Protein AF-A0A838QU74-F1 (afdb_monomer_lite)

Structure (mmCIF, N/CA/C/O backbone):
data_AF-A0A838QU74-F1
#
_entry.id   AF-A0A838QU74-F1
#
loop_
_atom_site.group_PDB
_atom_site.id
_atom_site.type_symbol
_atom_site.label_atom_id
_atom_site.label_alt_id
_atom_site.label_comp_id
_atom_site.label_asym_id
_atom_site.label_entity_id
_atom_site.label_seq_id
_atom_site.pdbx_PDB_ins_code
_atom_site.Cartn_x
_atom_site.Cartn_y
_atom_site.Cartn_z
_atom_site.occupancy
_atom_site.B_iso_or_equiv
_atom_site.auth_seq_id
_atom_site.auth_comp_id
_atom_site.auth_asym_id
_atom_site.auth_atom_id
_atom_site.pdbx_PDB_model_num
ATOM 1 N N . MET A 1 1 ? -61.153 39.093 1.256 1.00 32.66 1 MET A N 1
ATOM 2 C CA . MET A 1 1 ? -61.182 38.833 2.717 1.00 32.66 1 MET A CA 1
ATOM 3 C C . MET A 1 1 ? -60.945 37.332 2.944 1.00 32.66 1 MET A C 1
ATOM 5 O O . MET A 1 1 ? -61.089 36.604 1.968 1.00 32.66 1 MET A O 1
ATOM 9 N N . PRO A 1 2 ? -60.448 36.896 4.119 1.00 50.62 2 PRO A N 1
ATOM 10 C CA . PRO A 1 2 ? -59.836 35.563 4.330 1.00 50.62 2 PRO A CA 1
ATOM 11 C C . PRO A 1 2 ? -60.900 34.460 4.573 1.00 50.62 2 PRO A C 1
ATOM 13 O O . PRO A 1 2 ? -62.079 34.797 4.615 1.00 50.62 2 PRO A O 1
ATOM 16 N N . SER A 1 3 ? -60.622 33.155 4.740 1.00 44.94 3 SER A N 1
ATOM 17 C CA . SER A 1 3 ? -59.396 32.338 4.980 1.00 44.94 3 SER A CA 1
ATOM 18 C C . SER A 1 3 ? -59.525 30.958 4.245 1.00 44.94 3 SER A C 1
ATOM 20 O O . SER A 1 3 ? -60.373 30.872 3.365 1.00 44.94 3 SER A O 1
ATOM 22 N N . LEU A 1 4 ? -58.782 29.841 4.434 1.00 42.84 4 LEU A N 1
ATOM 23 C CA . LEU A 1 4 ? -57.687 29.381 5.327 1.00 42.84 4 LEU A CA 1
ATOM 24 C C . LEU A 1 4 ? -56.946 28.160 4.681 1.00 42.84 4 LEU A C 1
ATOM 26 O O . LEU A 1 4 ? -57.373 27.650 3.654 1.00 42.84 4 LEU A O 1
ATOM 30 N N . SER A 1 5 ? -55.931 27.613 5.369 1.00 47.16 5 SER A N 1
ATOM 31 C CA . SER A 1 5 ? -55.598 26.166 5.439 1.00 47.16 5 SER A CA 1
ATOM 32 C C . SER A 1 5 ? -54.894 25.442 4.267 1.00 47.16 5 SER A C 1
ATOM 34 O O . SER A 1 5 ? -55.454 24.562 3.622 1.00 47.16 5 SER A O 1
ATOM 36 N N . GLN A 1 6 ? -53.583 25.680 4.150 1.00 49.38 6 GLN A N 1
ATOM 37 C CA . GLN A 1 6 ? -52.556 24.664 4.476 1.00 49.38 6 GLN A CA 1
ATOM 38 C C . GLN A 1 6 ? -52.736 23.215 3.955 1.00 49.38 6 GLN A C 1
ATOM 40 O O . GLN A 1 6 ? -53.422 22.408 4.576 1.00 49.38 6 GLN A O 1
ATOM 45 N N . PHE A 1 7 ? -51.944 22.838 2.942 1.00 44.03 7 PHE A N 1
ATOM 46 C CA . PHE A 1 7 ? -51.502 21.458 2.673 1.00 44.03 7 PHE A CA 1
ATOM 47 C C . PHE A 1 7 ? -50.094 21.462 2.041 1.00 44.03 7 PHE A C 1
ATOM 49 O O . PHE A 1 7 ? -49.800 22.372 1.279 1.00 44.03 7 PHE A O 1
ATOM 56 N N . ALA A 1 8 ? -49.276 20.452 2.391 1.00 43.28 8 ALA A N 1
ATOM 57 C CA . ALA A 1 8 ? -48.160 19.810 1.653 1.00 43.28 8 ALA A CA 1
ATOM 58 C C . ALA A 1 8 ? -47.257 20.647 0.688 1.00 43.28 8 ALA A C 1
ATOM 60 O O . ALA A 1 8 ? -47.735 21.375 -0.167 1.00 43.28 8 ALA A O 1
ATOM 61 N N . LEU A 1 9 ? -45.923 20.504 0.649 1.00 41.78 9 LEU A N 1
ATOM 62 C CA . LEU A 1 9 ? -45.008 19.542 1.285 1.00 41.78 9 LEU A CA 1
ATOM 63 C C . LEU A 1 9 ? -43.582 20.140 1.323 1.00 41.78 9 LEU A C 1
ATOM 65 O O . LEU A 1 9 ? -43.215 20.891 0.423 1.00 41.78 9 LEU A O 1
ATOM 69 N N . HIS A 1 10 ? -42.753 19.803 2.316 1.00 44.53 10 HIS A N 1
ATOM 70 C CA . HIS A 1 10 ? -41.325 20.159 2.292 1.00 44.53 10 HIS A CA 1
ATOM 71 C C . HIS A 1 10 ? -40.519 19.123 1.489 1.00 44.53 10 HIS A C 1
ATOM 73 O O . HIS A 1 10 ? -40.225 18.045 1.999 1.00 44.53 10 HIS A O 1
ATOM 79 N N . LEU A 1 11 ? -40.122 19.473 0.263 1.00 50.81 11 LEU A N 1
ATOM 80 C CA . LEU A 1 11 ? -39.050 18.814 -0.495 1.00 50.81 11 LEU A CA 1
ATOM 81 C C . LEU A 1 11 ? -38.016 19.872 -0.923 1.00 50.81 11 LEU A C 1
ATOM 83 O O . LEU A 1 11 ? -38.404 20.970 -1.307 1.00 50.81 11 LEU A O 1
ATOM 87 N N . ALA A 1 12 ? -36.713 19.598 -0.951 1.00 46.22 12 ALA A N 1
ATOM 88 C CA . ALA A 1 12 ? -35.947 18.569 -0.241 1.00 46.22 12 ALA A CA 1
ATOM 89 C C . ALA A 1 12 ? -34.461 18.981 -0.234 1.00 46.22 12 ALA A C 1
ATOM 91 O O . ALA A 1 12 ? -34.024 19.709 -1.118 1.00 46.22 12 ALA A O 1
ATOM 92 N N . CYS A 1 13 ? -33.699 18.472 0.737 1.00 39.22 13 CYS A N 1
ATOM 93 C CA . CYS A 1 13 ? -32.247 18.255 0.667 1.00 39.22 13 CYS A CA 1
ATOM 94 C C . CYS A 1 13 ? -31.390 19.318 -0.055 1.00 39.22 13 CYS A C 1
ATOM 96 O O . CYS A 1 13 ? -30.971 19.142 -1.195 1.00 39.22 13 CYS A O 1
ATOM 98 N N . ILE A 1 14 ? -31.048 20.367 0.698 1.00 53.97 14 ILE A N 1
ATOM 99 C CA . ILE A 1 14 ? -29.664 20.835 0.918 1.00 53.97 14 ILE A CA 1
ATOM 100 C C . ILE A 1 14 ? -28.643 20.269 -0.092 1.00 53.97 14 ILE A C 1
ATOM 102 O O . ILE A 1 14 ? -28.204 19.125 0.038 1.00 53.97 14 ILE A O 1
ATOM 106 N N . PHE A 1 15 ? -28.183 21.105 -1.027 1.00 50.06 15 PHE A N 1
ATOM 107 C CA . PHE A 1 15 ? -26.953 20.841 -1.777 1.00 50.06 15 PHE A CA 1
ATOM 108 C C . PHE A 1 15 ? -25.763 20.972 -0.813 1.00 50.06 15 PHE A C 1
ATOM 110 O O . PHE A 1 15 ? -25.237 22.063 -0.588 1.00 50.06 15 PHE A O 1
ATOM 117 N N . ALA A 1 16 ? -25.384 19.865 -0.173 1.00 53.69 16 ALA A N 1
ATOM 118 C CA . ALA A 1 16 ? -24.253 19.828 0.743 1.00 53.69 16 ALA A CA 1
ATOM 119 C C . ALA A 1 16 ? -22.959 20.065 -0.050 1.00 53.69 16 ALA A C 1
ATOM 121 O O . ALA A 1 16 ? -22.542 19.224 -0.847 1.00 53.69 16 ALA A O 1
ATOM 122 N N . LEU A 1 17 ? -22.347 21.236 0.143 1.00 52.25 17 LEU A N 1
ATOM 123 C CA . LEU A 1 17 ? -21.149 21.656 -0.577 1.00 52.25 17 LEU A CA 1
ATOM 124 C C . LEU A 1 17 ? -19.941 20.827 -0.118 1.00 52.25 17 LEU A C 1
ATOM 126 O O . LEU A 1 17 ? -19.208 21.226 0.786 1.00 52.25 17 LEU A O 1
ATOM 130 N N . ALA A 1 18 ? -19.739 19.671 -0.748 1.00 54.06 18 ALA A N 1
ATOM 131 C CA . ALA A 1 18 ? -18.661 18.730 -0.460 1.00 54.06 18 ALA A CA 1
ATOM 132 C C . ALA A 1 18 ? -17.289 19.221 -0.969 1.00 54.06 18 ALA A C 1
ATOM 134 O O . ALA A 1 18 ? -16.567 18.502 -1.658 1.00 54.06 18 ALA A O 1
ATOM 135 N N . LEU A 1 19 ? -16.894 20.437 -0.578 1.00 54.97 19 LEU A N 1
ATOM 136 C CA . LEU A 1 19 ? -15.490 20.840 -0.534 1.00 54.97 19 LEU A CA 1
ATOM 137 C C . LEU A 1 19 ? -14.816 20.110 0.633 1.00 54.97 19 LEU A C 1
ATOM 139 O O . LEU A 1 19 ? -14.479 20.699 1.661 1.00 54.97 19 LEU A O 1
ATOM 143 N N . ALA A 1 20 ? -14.632 18.800 0.461 1.00 55.38 20 ALA A N 1
ATOM 144 C CA . ALA A 1 20 ? -13.725 18.004 1.268 1.00 55.38 20 ALA A CA 1
ATOM 145 C C . ALA A 1 20 ? -12.306 18.521 1.001 1.00 55.38 20 ALA A C 1
ATOM 147 O O . ALA A 1 20 ? -11.633 18.091 0.067 1.00 55.38 20 ALA A O 1
ATOM 148 N N . GLY A 1 21 ? -11.894 19.527 1.776 1.00 47.66 21 GLY A N 1
ATOM 149 C CA . GLY A 1 21 ? -10.588 20.152 1.640 1.00 47.66 21 GLY A CA 1
ATOM 150 C C . GLY A 1 21 ? -9.502 19.108 1.847 1.00 47.66 21 GLY A C 1
ATOM 151 O O . GLY A 1 21 ? -9.302 18.651 2.973 1.00 47.66 21 GLY A O 1
ATOM 152 N N . ALA A 1 22 ? -8.817 18.738 0.763 1.00 58.25 22 ALA A N 1
ATOM 153 C CA . ALA A 1 22 ? -7.659 17.863 0.812 1.00 58.25 22 ALA A CA 1
ATOM 154 C C . ALA A 1 22 ? -6.631 18.491 1.759 1.00 58.25 22 ALA A C 1
ATOM 156 O O . ALA A 1 22 ? -6.029 19.521 1.446 1.00 58.25 22 ALA A O 1
ATOM 157 N N . ARG A 1 23 ? -6.487 17.910 2.955 1.00 52.38 23 ARG A N 1
ATOM 158 C CA . ARG A 1 23 ? -5.507 18.376 3.935 1.00 52.38 23 ARG A CA 1
ATOM 159 C C . ARG A 1 23 ? -4.120 18.206 3.309 1.00 52.38 23 ARG A C 1
ATOM 161 O O . ARG A 1 23 ? -3.824 17.097 2.863 1.00 52.38 23 ARG A O 1
ATOM 168 N N . PRO A 1 24 ? -3.276 19.252 3.260 1.00 49.53 24 PRO A N 1
ATOM 169 C CA . PRO A 1 24 ? -1.904 19.075 2.816 1.00 49.53 24 PRO A CA 1
ATOM 170 C C . PRO A 1 24 ? -1.225 18.079 3.759 1.00 49.53 24 PRO A C 1
ATOM 172 O O . PRO A 1 24 ? -1.281 18.234 4.980 1.00 49.53 24 PRO A O 1
ATOM 175 N N . ALA A 1 25 ? -0.615 17.036 3.197 1.00 57.72 25 ALA A N 1
ATOM 176 C CA . ALA A 1 25 ? 0.177 16.104 3.982 1.00 57.72 25 ALA A CA 1
ATOM 177 C C . ALA A 1 25 ? 1.384 16.864 4.552 1.00 57.72 25 ALA A C 1
ATOM 179 O O . ALA A 1 25 ? 2.202 17.395 3.802 1.00 57.72 25 ALA A O 1
ATOM 180 N N . HIS A 1 26 ? 1.470 16.953 5.879 1.00 51.41 26 HIS A N 1
ATOM 181 C CA . HIS A 1 26 ? 2.580 17.612 6.559 1.00 51.41 26 HIS A CA 1
ATOM 182 C C . HIS A 1 26 ? 3.815 16.703 6.530 1.00 51.41 26 HIS A C 1
ATOM 184 O O . HIS A 1 26 ? 4.056 15.935 7.460 1.00 51.41 26 HIS A O 1
ATOM 190 N N . ALA A 1 27 ? 4.591 16.784 5.451 1.00 57.72 27 ALA A N 1
ATOM 191 C CA . ALA A 1 27 ? 5.917 16.188 5.391 1.00 57.72 27 ALA A CA 1
ATOM 192 C C . ALA A 1 27 ? 6.900 16.984 6.263 1.00 57.72 27 ALA A C 1
ATOM 194 O O . ALA A 1 27 ? 6.949 18.210 6.159 1.00 57.72 27 ALA A O 1
ATOM 195 N N . ASN A 1 28 ? 7.678 16.275 7.091 1.00 59.03 28 ASN A N 1
ATOM 196 C CA . ASN A 1 28 ? 9.061 16.652 7.414 1.00 59.03 28 ASN A CA 1
ATOM 197 C C . ASN A 1 28 ? 9.851 15.494 8.065 1.00 59.03 28 ASN A C 1
ATOM 199 O O . ASN A 1 28 ? 11.012 15.287 7.733 1.00 59.03 28 ASN A O 1
ATOM 203 N N . ASP A 1 29 ? 9.208 14.703 8.937 1.00 51.28 29 ASP A N 1
ATOM 204 C CA . ASP A 1 29 ? 9.895 13.711 9.796 1.00 51.28 29 ASP A CA 1
ATOM 205 C C . ASP A 1 29 ? 9.585 12.238 9.421 1.00 51.28 29 ASP A C 1
ATOM 207 O O . ASP A 1 29 ? 9.969 11.311 10.133 1.00 51.28 29 ASP A O 1
ATOM 211 N N . GLY A 1 30 ? 8.854 12.002 8.323 1.00 63.66 30 GLY A N 1
ATOM 212 C CA . GLY A 1 30 ? 8.255 10.696 8.003 1.00 63.66 30 GLY A CA 1
ATOM 213 C C . GLY A 1 30 ? 8.034 10.426 6.514 1.00 63.66 30 GLY A C 1
ATOM 214 O O . GLY A 1 30 ? 7.030 9.820 6.147 1.00 63.66 30 GLY A O 1
ATOM 215 N N . GLU A 1 31 ? 8.926 10.905 5.645 1.00 81.75 31 GLU A N 1
ATOM 216 C CA . GLU A 1 31 ? 8.849 10.619 4.207 1.00 81.75 31 GLU A C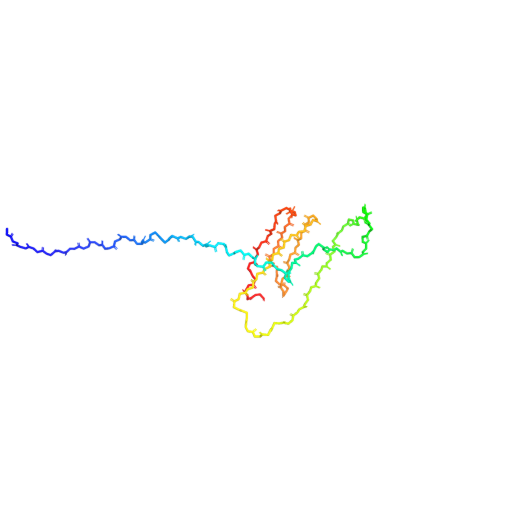A 1
ATOM 217 C C . GLU A 1 31 ? 9.201 9.156 3.885 1.00 81.75 31 GLU A C 1
ATOM 219 O O . GLU A 1 31 ? 10.103 8.562 4.477 1.00 81.75 31 GLU A O 1
ATOM 224 N N . ALA A 1 32 ? 8.505 8.573 2.906 1.00 90.56 32 ALA A N 1
ATOM 225 C CA . ALA A 1 32 ? 8.833 7.250 2.390 1.00 90.56 32 ALA A CA 1
ATOM 226 C C . ALA A 1 32 ? 10.064 7.306 1.467 1.00 90.56 32 ALA A C 1
ATOM 228 O O . ALA A 1 32 ? 10.261 8.257 0.708 1.00 90.56 32 ALA A O 1
ATOM 229 N N . HIS A 1 33 ? 10.880 6.253 1.490 1.00 92.00 33 HIS A N 1
ATOM 230 C CA . HIS A 1 33 ? 12.039 6.103 0.611 1.00 92.00 33 HIS A CA 1
ATOM 231 C C . HIS A 1 33 ? 11.906 4.842 -0.242 1.00 92.00 33 HIS A C 1
ATOM 233 O O . HIS A 1 33 ? 11.377 3.828 0.213 1.00 92.00 33 HIS A O 1
ATOM 239 N N . TRP A 1 34 ? 12.438 4.891 -1.464 1.00 92.19 34 TRP A N 1
ATOM 240 C CA . TRP A 1 34 ? 12.570 3.709 -2.311 1.00 92.19 34 TRP A CA 1
ATOM 241 C C . TRP A 1 34 ? 13.514 2.697 -1.654 1.00 92.19 34 TRP A C 1
ATOM 243 O O . TRP A 1 34 ? 14.678 2.998 -1.386 1.00 92.19 34 TRP A O 1
ATOM 253 N N . ILE A 1 35 ? 13.002 1.493 -1.411 1.00 92.06 35 ILE A N 1
ATOM 254 C CA . ILE A 1 35 ? 13.746 0.347 -0.884 1.00 92.06 35 ILE A CA 1
ATOM 255 C C . ILE A 1 35 ? 13.694 -0.800 -1.890 1.00 92.06 35 ILE A C 1
ATOM 257 O O . ILE A 1 35 ? 12.740 -0.913 -2.656 1.00 92.06 35 ILE A O 1
ATOM 261 N N . TRP A 1 36 ? 14.705 -1.667 -1.874 1.00 90.50 36 TRP A N 1
ATOM 262 C CA . TRP A 1 36 ? 14.691 -2.904 -2.651 1.00 90.50 36 TRP A CA 1
ATOM 263 C C . TRP A 1 36 ? 15.467 -4.022 -1.943 1.00 90.50 36 TRP A C 1
ATOM 265 O O . TRP A 1 36 ? 16.086 -3.798 -0.900 1.00 90.50 36 TRP A O 1
ATOM 275 N N . SER A 1 37 ? 15.438 -5.230 -2.506 1.00 86.88 37 SER A N 1
ATOM 276 C CA . SER A 1 37 ? 16.248 -6.358 -2.041 1.00 86.88 37 SER A CA 1
ATOM 277 C C . SER A 1 37 ? 17.751 -6.019 -2.058 1.00 86.88 37 SER A C 1
ATOM 279 O O . SER A 1 37 ? 18.237 -5.491 -3.062 1.00 86.88 37 SER A O 1
ATOM 281 N N . PRO A 1 38 ? 18.532 -6.378 -1.016 1.00 80.19 38 PRO A N 1
ATOM 282 C CA . PRO A 1 38 ? 19.982 -6.160 -0.985 1.00 80.19 38 PRO A CA 1
ATOM 283 C C . PRO A 1 38 ? 20.757 -7.014 -2.004 1.00 80.19 38 PRO A C 1
ATOM 285 O O . PRO A 1 38 ? 21.966 -6.856 -2.129 1.00 80.19 38 PRO A O 1
ATOM 288 N N . ALA A 1 39 ? 20.080 -7.908 -2.734 1.00 76.00 39 ALA A N 1
ATOM 289 C CA . ALA A 1 39 ? 20.659 -8.687 -3.827 1.00 76.00 39 ALA A CA 1
ATOM 290 C C . ALA A 1 39 ? 20.839 -7.894 -5.141 1.00 76.00 39 ALA A C 1
ATOM 292 O O . ALA A 1 39 ? 21.342 -8.456 -6.109 1.00 76.00 39 ALA A O 1
ATOM 293 N N . GLN A 1 40 ? 20.418 -6.623 -5.206 1.00 75.06 40 GLN A N 1
ATOM 294 C CA . GLN A 1 40 ? 20.619 -5.790 -6.395 1.00 75.06 40 GLN A CA 1
ATOM 295 C C . GLN A 1 40 ? 22.053 -5.253 -6.508 1.00 75.06 40 GLN A C 1
ATOM 297 O O . GLN A 1 40 ? 22.596 -4.684 -5.557 1.00 75.06 40 GLN A O 1
ATOM 302 N N . THR A 1 41 ? 22.617 -5.310 -7.712 1.00 76.19 41 THR A N 1
ATOM 303 C CA . THR A 1 41 ? 23.717 -4.436 -8.137 1.00 76.19 41 THR A CA 1
ATOM 304 C C . THR A 1 41 ? 23.167 -3.322 -9.031 1.00 76.19 41 THR A C 1
ATOM 306 O O . THR A 1 41 ? 22.101 -3.437 -9.639 1.00 76.19 41 THR A O 1
ATOM 309 N N . LYS A 1 42 ? 23.842 -2.166 -9.082 1.00 71.75 42 LYS A N 1
ATOM 310 C CA . LYS A 1 42 ? 23.345 -1.023 -9.865 1.00 71.75 42 LYS A CA 1
ATOM 311 C C . LYS A 1 42 ? 23.347 -1.377 -11.358 1.00 71.75 42 LYS A C 1
ATOM 313 O O . LYS A 1 42 ? 24.408 -1.638 -11.913 1.00 71.75 42 LYS A O 1
ATOM 318 N N . ASN A 1 43 ? 22.172 -1.291 -11.990 1.00 75.25 43 ASN A N 1
ATOM 319 C CA . ASN A 1 43 ? 21.858 -1.739 -13.360 1.00 75.25 43 ASN A CA 1
ATOM 320 C C . ASN A 1 43 ? 21.687 -3.266 -13.535 1.00 75.25 43 ASN A C 1
ATOM 322 O O . ASN A 1 43 ? 21.467 -3.722 -14.653 1.00 75.25 43 ASN A O 1
ATOM 326 N N . GLU A 1 44 ? 21.739 -4.044 -12.455 1.00 81.12 44 GLU A N 1
ATOM 327 C CA . GLU A 1 44 ? 21.621 -5.506 -12.441 1.00 81.12 44 GLU A CA 1
ATOM 328 C C . GLU A 1 44 ? 20.585 -5.906 -11.378 1.00 81.12 44 GLU A C 1
ATOM 330 O O . GLU A 1 44 ? 20.906 -6.325 -10.264 1.00 81.12 44 GLU A O 1
ATOM 335 N N . ILE A 1 45 ? 19.308 -5.717 -11.718 1.00 80.88 45 ILE A N 1
ATOM 336 C CA . ILE A 1 45 ? 18.183 -6.123 -10.871 1.00 80.88 45 ILE A CA 1
ATOM 337 C C . ILE A 1 45 ? 17.776 -7.550 -11.271 1.00 80.88 45 ILE A C 1
ATOM 339 O O . ILE A 1 45 ? 17.413 -7.757 -12.432 1.00 80.88 45 ILE A O 1
ATOM 343 N N . PRO A 1 46 ? 17.818 -8.545 -10.363 1.00 80.00 46 PRO A N 1
ATOM 344 C CA . PRO A 1 46 ? 17.318 -9.883 -10.663 1.00 80.00 46 PRO A CA 1
ATOM 345 C C . PRO A 1 46 ? 15.818 -9.855 -10.985 1.00 80.00 46 PRO A C 1
ATOM 347 O O . PRO A 1 46 ? 15.039 -9.248 -10.253 1.00 80.00 46 PRO A O 1
ATOM 350 N N . VAL A 1 47 ? 15.407 -10.536 -12.058 1.00 84.50 47 VAL A N 1
ATOM 351 C CA . VAL A 1 47 ? 13.986 -10.685 -12.406 1.00 84.50 47 VAL A CA 1
ATOM 352 C C . VAL A 1 47 ? 13.333 -11.674 -11.440 1.00 84.50 47 VAL A C 1
ATOM 354 O O . VAL A 1 47 ? 13.716 -12.842 -11.396 1.00 84.50 47 VAL A O 1
ATOM 357 N N . GLY A 1 48 ? 12.340 -11.209 -10.685 1.00 85.88 48 GLY A N 1
ATOM 358 C CA . GLY A 1 48 ? 11.569 -12.018 -9.746 1.00 85.88 48 GLY A CA 1
ATOM 359 C C . GLY A 1 48 ? 10.915 -11.176 -8.653 1.00 85.88 48 GLY A C 1
ATOM 360 O O . GLY A 1 48 ? 11.103 -9.963 -8.581 1.00 85.88 48 GLY A O 1
ATOM 361 N N . GLU A 1 49 ? 10.148 -11.835 -7.792 1.00 89.44 49 GLU A N 1
ATOM 362 C CA . GLU A 1 49 ? 9.531 -11.212 -6.620 1.00 89.44 49 GLU A CA 1
ATOM 363 C C . GLU A 1 49 ? 10.560 -10.969 -5.504 1.00 89.44 49 GLU A C 1
ATOM 365 O O . GLU A 1 49 ? 11.508 -11.739 -5.321 1.00 89.44 49 GLU A O 1
ATOM 370 N N . CYS A 1 50 ? 10.344 -9.934 -4.690 1.00 91.00 50 CYS A N 1
ATOM 371 C CA . CYS A 1 50 ? 10.989 -9.825 -3.386 1.00 91.00 50 CYS A CA 1
ATOM 372 C C . CYS A 1 50 ? 10.009 -9.280 -2.338 1.00 91.00 50 CYS A C 1
ATOM 374 O O . CYS A 1 50 ? 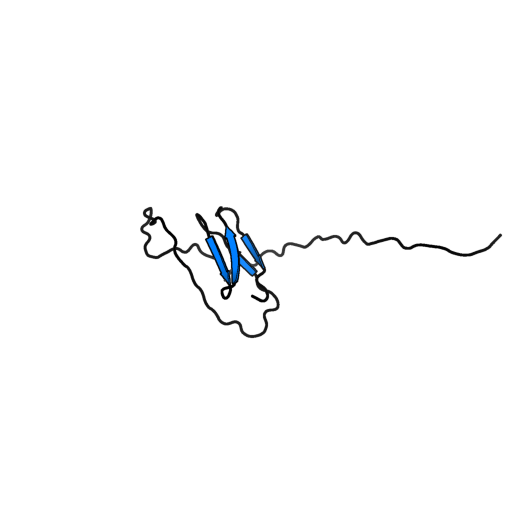9.150 -8.454 -2.639 1.00 91.00 50 CYS A O 1
ATOM 376 N N . TYR A 1 51 ? 10.112 -9.786 -1.107 1.00 93.88 51 TYR A N 1
ATOM 377 C CA . TYR A 1 51 ? 9.107 -9.557 -0.069 1.00 93.88 51 TYR A CA 1
ATOM 378 C C . TYR A 1 51 ? 9.621 -8.605 1.010 1.00 93.88 51 TYR A C 1
ATOM 380 O O . TYR A 1 51 ? 10.613 -8.884 1.687 1.00 93.88 51 TYR A O 1
ATOM 388 N N . PHE A 1 52 ? 8.897 -7.507 1.219 1.00 96.00 52 PHE A N 1
ATOM 389 C CA . PHE A 1 52 ? 9.142 -6.558 2.302 1.00 96.00 52 PHE A CA 1
ATOM 390 C C . PHE A 1 52 ? 8.157 -6.809 3.442 1.00 96.00 52 PHE A C 1
ATOM 392 O O . PHE A 1 52 ? 6.974 -7.051 3.216 1.00 96.00 52 PHE A O 1
ATOM 399 N N . ARG A 1 53 ? 8.631 -6.735 4.689 1.00 96.81 53 ARG A N 1
ATOM 400 C CA . ARG A 1 53 ? 7.775 -6.836 5.874 1.00 96.81 53 ARG A CA 1
ATOM 401 C C . ARG A 1 53 ? 8.253 -5.880 6.953 1.00 96.81 53 ARG A C 1
ATOM 403 O O . ARG A 1 53 ? 9.405 -5.944 7.378 1.00 96.81 53 ARG A O 1
ATOM 410 N N . LYS A 1 54 ? 7.335 -5.052 7.443 1.00 95.88 54 LYS A N 1
ATOM 411 C CA . LYS A 1 54 ? 7.505 -4.227 8.637 1.00 95.88 54 LYS A CA 1
ATOM 412 C C . LYS A 1 54 ? 6.481 -4.670 9.680 1.00 95.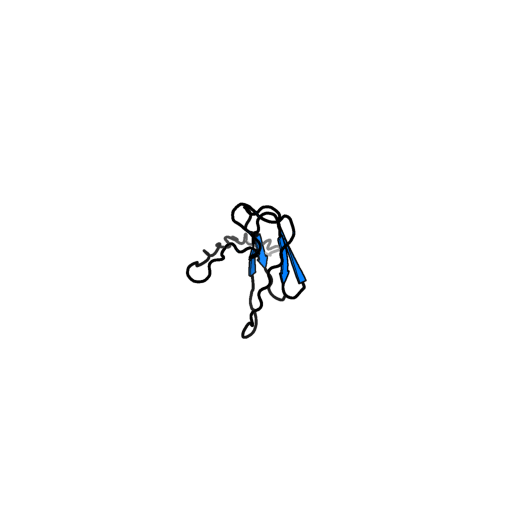88 54 LYS A C 1
ATOM 414 O O . LYS A 1 54 ? 5.343 -4.972 9.344 1.00 95.88 54 LYS A O 1
ATOM 419 N N . SER A 1 55 ? 6.903 -4.685 10.937 1.00 97.06 55 SER A N 1
ATOM 420 C CA . SER A 1 55 ? 6.030 -4.828 12.102 1.00 97.06 55 SER A CA 1
ATOM 421 C C . SER A 1 55 ? 6.336 -3.687 13.069 1.00 97.06 55 SER A C 1
ATOM 423 O O . SER A 1 55 ? 7.469 -3.190 13.107 1.00 97.06 55 SER A O 1
ATOM 425 N N . PHE A 1 56 ? 5.313 -3.242 13.787 1.00 95.19 56 PHE A N 1
ATOM 426 C CA . PHE A 1 56 ? 5.362 -2.203 14.809 1.00 95.19 56 PHE A CA 1
ATOM 427 C C . PHE A 1 56 ? 4.122 -2.348 15.696 1.00 95.19 56 PHE A C 1
ATOM 429 O O . PHE A 1 56 ? 3.078 -2.790 15.218 1.00 95.19 56 PHE A O 1
ATOM 436 N N . ASP A 1 57 ? 4.243 -1.976 16.964 1.00 95.31 57 ASP A N 1
ATOM 437 C CA . ASP A 1 57 ? 3.132 -1.988 17.913 1.00 95.31 57 ASP A CA 1
ATOM 438 C C . ASP A 1 57 ? 2.425 -0.624 17.921 1.00 95.31 57 ASP A C 1
ATOM 440 O O . ASP A 1 57 ? 3.069 0.418 17.774 1.00 95.31 57 ASP A O 1
ATOM 444 N N . ILE A 1 58 ? 1.105 -0.622 18.119 1.00 92.19 58 ILE A N 1
ATOM 445 C CA . ILE A 1 58 ? 0.300 0.599 18.268 1.00 92.19 58 ILE A CA 1
ATOM 446 C C . ILE A 1 58 ? -0.197 0.685 19.713 1.00 92.19 58 ILE A C 1
ATOM 448 O O . ILE A 1 58 ? -0.752 -0.272 20.252 1.00 92.19 58 ILE A O 1
ATOM 452 N N . ALA A 1 59 ? 0.001 1.840 20.349 1.00 94.44 59 ALA A N 1
ATOM 453 C CA . ALA A 1 59 ? -0.455 2.089 21.710 1.00 94.44 59 ALA A CA 1
ATOM 454 C C . ALA A 1 59 ? -1.881 2.665 21.716 1.00 94.44 59 ALA A C 1
ATOM 456 O O . ALA A 1 59 ? -2.084 3.830 21.383 1.00 94.44 59 ALA A O 1
ATOM 457 N N . GLY A 1 60 ? -2.856 1.863 22.151 1.00 93.50 60 GLY A N 1
ATOM 458 C CA . GLY A 1 60 ? -4.261 2.274 22.257 1.00 93.50 60 GLY A CA 1
ATOM 459 C C . GLY A 1 60 ? -5.100 1.976 21.002 1.00 93.50 60 GLY A C 1
ATOM 460 O O . GLY A 1 60 ? -4.651 1.245 20.120 1.00 93.50 60 GLY A O 1
ATOM 461 N N . PRO A 1 61 ? -6.349 2.475 20.942 1.00 93.00 61 PRO A N 1
ATOM 462 C CA . PRO A 1 61 ? -7.249 2.238 19.818 1.00 93.00 61 PRO A CA 1
ATOM 463 C C . PRO A 1 61 ? -6.833 3.026 18.567 1.00 93.00 61 PRO A C 1
ATOM 465 O 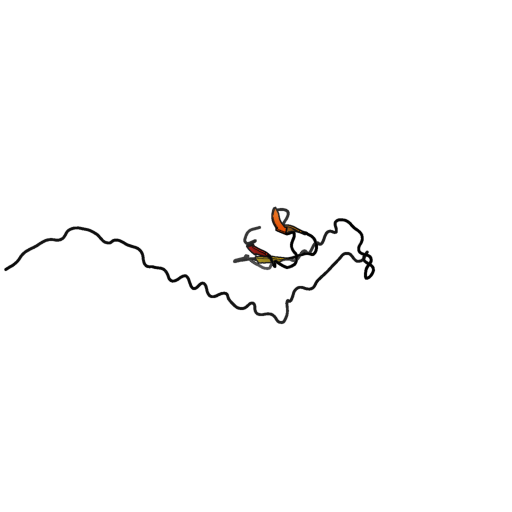O . PRO A 1 61 ? -6.374 4.163 18.656 1.00 93.00 61 PRO A O 1
ATOM 468 N N . VAL A 1 62 ? -7.062 2.437 17.392 1.00 94.12 62 VAL A N 1
ATOM 469 C CA . VAL A 1 62 ? -6.878 3.094 16.090 1.00 94.12 62 VAL A CA 1
ATOM 470 C C . VAL A 1 62 ? -8.202 3.725 15.658 1.00 94.12 62 VAL A C 1
ATOM 472 O O . VAL A 1 62 ? -9.142 3.013 15.319 1.00 94.12 62 VAL A O 1
ATOM 475 N N . GLU A 1 63 ? -8.275 5.058 15.656 1.00 95.06 63 GLU A N 1
ATOM 476 C CA . GLU A 1 63 ? -9.439 5.802 15.137 1.00 95.06 63 GLU A CA 1
ATOM 477 C C . GLU A 1 63 ? -9.464 5.865 13.600 1.00 95.06 63 GLU A C 1
ATOM 479 O O . GLU A 1 63 ? -10.531 5.959 12.995 1.00 95.06 63 GLU A O 1
ATOM 484 N N . GLY A 1 64 ? -8.290 5.796 12.967 1.00 94.75 64 GLY A N 1
ATOM 485 C CA . GLY A 1 64 ? -8.114 5.797 11.518 1.00 94.75 64 GLY A CA 1
ATOM 486 C C . GLY A 1 64 ? -6.693 5.384 11.131 1.00 94.75 64 GLY A C 1
ATOM 487 O O . GLY A 1 64 ? -5.738 5.736 11.825 1.00 94.75 64 GLY A O 1
ATOM 488 N N . ALA A 1 65 ? -6.547 4.635 10.040 1.00 95.75 65 ALA A N 1
ATOM 489 C CA . ALA A 1 65 ? -5.261 4.211 9.494 1.00 95.75 65 ALA A CA 1
ATOM 490 C C . ALA A 1 65 ? -5.307 4.134 7.962 1.00 95.75 65 ALA A C 1
ATOM 492 O O . ALA A 1 65 ? -6.271 3.640 7.379 1.00 95.75 65 ALA A O 1
ATOM 493 N N . GLN A 1 66 ? -4.227 4.578 7.320 1.00 96.44 66 GLN A N 1
ATOM 494 C CA . GLN A 1 66 ? -4.093 4.672 5.868 1.00 96.44 66 GLN A CA 1
ATOM 495 C C . GLN A 1 66 ? -2.708 4.174 5.437 1.00 96.44 66 GLN A C 1
ATOM 497 O O . GLN A 1 66 ? -1.713 4.452 6.109 1.00 96.44 66 GLN A O 1
ATOM 502 N N . VAL A 1 67 ? -2.630 3.479 4.301 1.00 96.50 67 VAL A N 1
ATOM 503 C CA . VAL A 1 67 ? -1.370 3.141 3.622 1.00 96.50 67 VAL A CA 1
ATOM 504 C C . VAL A 1 67 ? -1.284 3.918 2.313 1.00 96.50 67 VAL A C 1
ATOM 506 O O . VAL A 1 67 ? -2.224 3.913 1.519 1.00 96.50 67 VAL A O 1
ATOM 509 N N . GLN A 1 68 ? -0.138 4.555 2.076 1.00 96.75 68 GLN A N 1
ATOM 510 C CA . GLN A 1 68 ? 0.230 5.142 0.787 1.00 96.75 68 GLN A CA 1
ATOM 511 C C . GLN A 1 68 ? 1.338 4.278 0.182 1.00 96.75 68 GLN A C 1
ATOM 513 O O . GLN A 1 68 ? 2.317 3.972 0.867 1.00 96.75 68 GLN A O 1
ATOM 518 N N . ILE A 1 69 ? 1.158 3.809 -1.053 1.00 97.62 69 ILE A N 1
ATOM 519 C CA . ILE A 1 69 ? 2.028 2.793 -1.657 1.00 97.62 69 ILE A CA 1
ATOM 520 C C . ILE A 1 69 ? 2.121 2.926 -3.181 1.00 97.62 69 ILE A C 1
ATOM 522 O O . ILE A 1 69 ? 1.149 3.214 -3.878 1.00 97.62 69 ILE A O 1
ATOM 526 N N . THR A 1 70 ? 3.322 2.672 -3.691 1.00 97.69 70 THR A N 1
ATOM 527 C CA . THR A 1 70 ? 3.634 2.472 -5.106 1.00 97.69 70 THR A CA 1
ATOM 528 C C . THR A 1 70 ? 4.881 1.585 -5.217 1.00 97.69 70 THR A C 1
ATOM 530 O O . THR A 1 70 ? 5.655 1.501 -4.261 1.00 97.69 70 THR A O 1
ATOM 533 N N . ALA A 1 71 ? 5.080 0.911 -6.350 1.00 96.31 71 ALA A N 1
ATOM 534 C CA . ALA A 1 71 ? 6.263 0.098 -6.627 1.00 96.31 71 ALA A CA 1
ATOM 535 C C . ALA A 1 71 ? 6.545 0.033 -8.133 1.00 96.31 71 ALA A C 1
ATOM 537 O O . ALA A 1 71 ? 5.612 0.067 -8.932 1.00 96.31 71 ALA A O 1
ATOM 538 N N . ASP A 1 72 ? 7.822 -0.101 -8.499 1.00 93.62 72 ASP A N 1
ATOM 539 C CA . ASP A 1 72 ? 8.274 -0.421 -9.856 1.00 93.62 72 ASP A CA 1
ATOM 540 C C . ASP A 1 72 ? 8.757 -1.888 -9.855 1.00 93.62 72 ASP A C 1
ATOM 542 O O . ASP A 1 72 ? 9.661 -2.233 -9.099 1.00 93.62 72 ASP A O 1
ATOM 546 N N . ASN A 1 73 ? 8.184 -2.828 -10.611 1.00 92.69 73 ASN A N 1
ATOM 547 C CA . ASN A 1 73 ? 7.134 -2.664 -11.628 1.00 92.69 73 ASN A CA 1
ATOM 548 C C . ASN A 1 73 ? 5.712 -2.838 -11.056 1.00 92.69 73 ASN A C 1
ATOM 550 O O . ASN A 1 73 ? 4.787 -2.164 -11.501 1.00 92.69 73 ASN A O 1
ATOM 554 N N . GLU A 1 74 ? 5.542 -3.737 -10.080 1.00 96.69 74 GLU A N 1
ATOM 555 C CA . GLU A 1 74 ? 4.243 -4.147 -9.532 1.00 96.69 74 GLU A CA 1
ATOM 556 C C . GLU A 1 74 ? 4.327 -4.382 -8.010 1.00 96.69 74 GLU A C 1
ATOM 558 O O . GLU A 1 74 ? 5.416 -4.595 -7.471 1.00 96.69 74 GLU A O 1
ATOM 563 N N . PHE A 1 75 ? 3.188 -4.379 -7.306 1.00 97.94 75 PHE A N 1
ATOM 564 C CA . PHE A 1 75 ? 3.101 -4.819 -5.906 1.00 97.94 75 PHE A CA 1
ATOM 565 C C . PHE A 1 75 ? 1.790 -5.537 -5.571 1.00 97.94 75 PHE A C 1
ATOM 567 O O . PHE A 1 75 ? 0.740 -5.258 -6.154 1.00 97.94 75 PHE A O 1
ATOM 574 N N . GLU A 1 76 ? 1.842 -6.364 -4.522 1.00 98.50 76 GLU A N 1
ATOM 575 C CA . GLU A 1 76 ? 0.678 -6.825 -3.761 1.00 98.50 76 GLU A CA 1
ATOM 576 C C . GLU A 1 76 ? 0.849 -6.447 -2.283 1.00 98.50 76 GLU A C 1
ATOM 578 O O . GLU A 1 76 ? 1.914 -6.658 -1.701 1.00 98.50 76 GLU A O 1
ATOM 583 N N . LEU A 1 77 ? -0.187 -5.872 -1.669 1.00 98.50 77 LEU A N 1
ATOM 584 C CA . LEU A 1 77 ? -0.174 -5.427 -0.274 1.00 98.50 77 LEU A CA 1
ATOM 585 C C . LEU A 1 77 ? -1.094 -6.297 0.583 1.00 98.50 77 LEU A C 1
ATOM 587 O O . LEU A 1 77 ? -2.290 -6.408 0.302 1.00 98.50 77 LEU A O 1
ATOM 591 N N . THR A 1 78 ? -0.558 -6.805 1.693 1.00 98.62 78 THR A N 1
ATOM 592 C CA . THR A 1 78 ? -1.351 -7.352 2.801 1.00 98.62 78 THR A CA 1
ATOM 593 C C . THR A 1 78 ? -1.074 -6.606 4.103 1.00 98.62 78 THR A C 1
ATOM 595 O O . THR A 1 78 ? 0.088 -6.339 4.414 1.00 98.62 78 THR A O 1
ATOM 598 N N . VAL A 1 79 ? -2.111 -6.355 4.902 1.00 98.06 79 VAL A N 1
ATOM 599 C CA . VAL A 1 79 ? -2.021 -5.819 6.271 1.00 98.06 79 VAL A CA 1
ATOM 600 C C . VAL A 1 79 ? -2.624 -6.856 7.213 1.00 98.06 79 VAL A C 1
ATOM 602 O O . VAL A 1 79 ? -3.702 -7.372 6.942 1.00 98.06 79 VAL A O 1
ATOM 605 N N . ASN A 1 80 ? -1.896 -7.241 8.267 1.00 96.50 80 ASN A N 1
ATOM 606 C CA . ASN A 1 80 ? -2.305 -8.277 9.234 1.00 96.50 80 ASN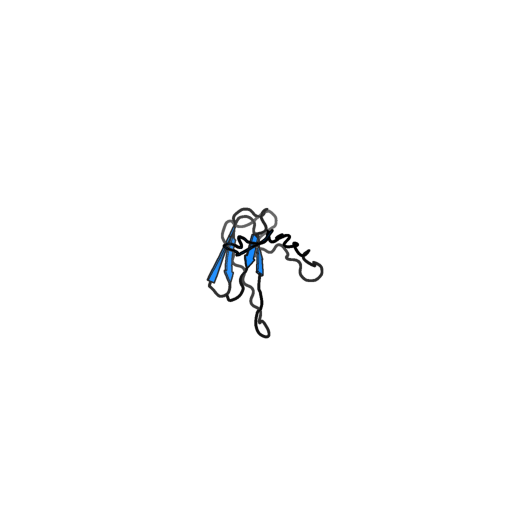 A CA 1
ATOM 607 C C . ASN A 1 80 ? -2.768 -9.615 8.602 1.00 96.50 80 ASN A C 1
ATOM 609 O O . ASN A 1 80 ? -3.558 -10.362 9.174 1.00 96.50 80 ASN A O 1
ATOM 613 N N . GLY A 1 81 ? -2.252 -9.935 7.408 1.00 97.00 81 GLY A N 1
ATOM 614 C CA . GLY A 1 81 ? -2.627 -11.115 6.618 1.00 97.00 81 GLY A CA 1
ATOM 615 C C . GLY A 1 81 ? -3.856 -10.935 5.716 1.00 97.00 81 GLY A C 1
ATOM 616 O O . GLY A 1 81 ? -4.120 -11.808 4.894 1.00 97.00 81 GLY A O 1
ATOM 617 N N . GLN A 1 82 ? -4.572 -9.811 5.808 1.00 98.00 82 GLN A N 1
ATOM 618 C CA . GLN A 1 82 ? -5.665 -9.458 4.899 1.00 98.00 82 GLN A CA 1
ATOM 619 C C . GLN A 1 82 ? -5.115 -8.803 3.621 1.00 98.00 82 GLN A C 1
ATOM 621 O O . GLN A 1 82 ? -4.303 -7.879 3.728 1.00 98.00 82 GLN A O 1
ATOM 626 N N . PRO A 1 83 ? -5.534 -9.223 2.412 1.00 98.31 83 PRO A N 1
ATOM 627 C CA . PRO A 1 83 ? -5.229 -8.507 1.174 1.00 98.31 83 PRO A CA 1
ATOM 628 C C . PRO A 1 83 ? -5.871 -7.116 1.155 1.00 98.31 83 PRO A C 1
ATOM 630 O O . PRO A 1 83 ? -7.050 -6.978 1.473 1.00 98.31 83 PRO A O 1
ATOM 633 N N . VAL A 1 84 ? -5.107 -6.101 0.745 1.00 98.38 84 VAL A N 1
ATOM 634 C CA . VAL A 1 84 ? -5.561 -4.699 0.679 1.00 98.38 84 VAL A CA 1
ATOM 635 C C . VAL A 1 84 ? -5.574 -4.182 -0.757 1.00 98.38 84 VAL A C 1
ATOM 637 O O . VAL A 1 84 ? -6.582 -3.648 -1.207 1.00 98.38 84 VAL A O 1
ATOM 640 N N . ALA A 1 85 ? -4.464 -4.330 -1.487 1.00 98.12 85 ALA A N 1
ATOM 641 C CA . ALA A 1 85 ? -4.276 -3.658 -2.772 1.00 98.12 85 ALA A CA 1
ATOM 642 C C . ALA A 1 85 ? -3.304 -4.389 -3.706 1.00 98.12 85 ALA A C 1
ATOM 644 O O . ALA A 1 85 ? -2.464 -5.171 -3.256 1.00 98.12 85 ALA A O 1
ATOM 645 N N . LYS A 1 86 ? -3.391 -4.067 -5.002 1.00 98.56 86 LYS A N 1
ATOM 646 C CA . LYS A 1 86 ? -2.388 -4.383 -6.027 1.00 98.56 86 LYS A CA 1
ATOM 647 C C . LYS A 1 86 ? -2.180 -3.170 -6.939 1.00 98.56 86 LYS A C 1
ATOM 649 O O . LYS A 1 86 ? -3.124 -2.410 -7.176 1.00 98.56 86 LYS A O 1
ATOM 654 N N . GLY A 1 87 ? -0.979 -2.997 -7.482 1.00 97.88 87 GLY A N 1
ATOM 655 C CA . GLY A 1 87 ? -0.660 -1.903 -8.407 1.00 97.88 87 GLY A CA 1
ATOM 656 C C . GLY A 1 87 ? 0.423 -2.284 -9.412 1.00 97.88 87 GLY A C 1
ATOM 657 O O . GLY A 1 87 ? 1.257 -3.126 -9.105 1.00 97.88 87 GLY A O 1
ATOM 658 N N . VAL A 1 88 ? 0.374 -1.674 -10.604 1.00 97.75 88 VAL A N 1
ATOM 659 C CA . VAL A 1 88 ? 1.198 -2.036 -11.785 1.00 97.75 88 VAL A CA 1
ATOM 660 C C . VAL A 1 88 ? 1.724 -0.823 -12.583 1.00 97.75 88 VAL A C 1
ATOM 662 O O . VAL A 1 88 ? 2.167 -0.951 -13.721 1.00 97.75 88 VAL A O 1
ATOM 665 N N . ASP A 1 89 ? 1.627 0.386 -12.022 1.00 96.19 89 ASP A N 1
ATOM 666 C CA . ASP A 1 89 ? 2.202 1.610 -12.595 1.00 96.19 89 ASP A CA 1
ATOM 667 C C . ASP A 1 89 ? 2.774 2.461 -11.462 1.00 96.19 89 ASP A C 1
ATOM 669 O O . ASP A 1 89 ? 2.031 3.102 -10.717 1.00 96.19 89 ASP A O 1
ATOM 673 N N . TRP A 1 90 ? 4.103 2.487 -11.345 1.00 95.62 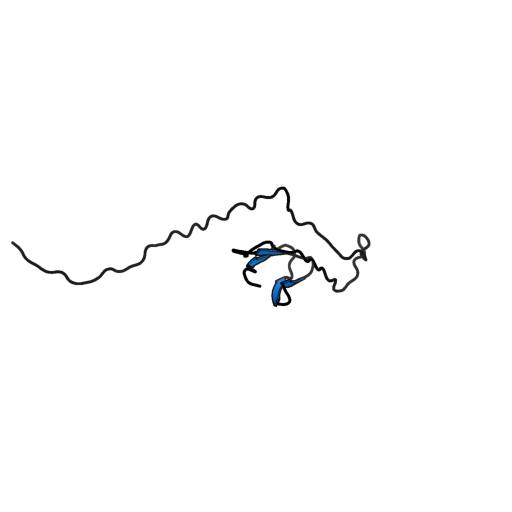90 TRP A N 1
ATOM 674 C CA . TRP A 1 90 ? 4.799 3.183 -10.261 1.00 95.62 90 TRP A CA 1
ATOM 675 C C . TRP A 1 90 ? 4.513 4.691 -10.194 1.00 95.62 90 TRP A C 1
ATOM 677 O O . TRP A 1 90 ? 4.725 5.331 -9.159 1.00 95.62 90 TRP A O 1
ATOM 687 N N . ARG A 1 91 ? 4.011 5.275 -11.288 1.00 95.88 91 ARG A N 1
ATOM 688 C CA . ARG A 1 91 ? 3.637 6.694 -11.393 1.00 95.88 91 ARG A CA 1
ATOM 689 C C . ARG A 1 91 ? 2.349 7.019 -10.634 1.00 95.88 91 ARG A C 1
ATOM 691 O O . ARG A 1 91 ? 2.061 8.194 -10.417 1.00 95.88 91 ARG A O 1
ATOM 698 N N . GLN A 1 92 ? 1.583 6.006 -10.230 1.00 95.50 92 GLN A N 1
ATOM 699 C CA . GLN A 1 92 ? 0.333 6.155 -9.493 1.00 95.50 92 GLN A CA 1
ATOM 700 C C . GLN A 1 92 ? 0.550 5.800 -8.022 1.00 95.50 92 GLN A C 1
ATOM 702 O O . GLN A 1 92 ? 0.511 4.634 -7.635 1.00 95.50 92 GLN A O 1
ATOM 707 N N . MET A 1 93 ? 0.747 6.824 -7.186 1.00 96.69 93 MET A N 1
ATOM 708 C CA . MET A 1 93 ? 0.675 6.658 -5.734 1.00 96.69 93 MET A CA 1
ATOM 709 C C . MET A 1 93 ? -0.746 6.232 -5.356 1.00 96.69 93 MET A C 1
ATOM 711 O O . MET A 1 93 ? -1.685 7.021 -5.480 1.00 96.69 93 MET A O 1
ATOM 715 N N . GLN A 1 94 ? -0.908 4.990 -4.906 1.00 97.62 94 GLN A N 1
ATOM 716 C CA . GLN A 1 94 ? -2.181 4.502 -4.395 1.00 97.62 94 GLN A CA 1
ATOM 717 C C . GLN A 1 94 ? -2.321 4.840 -2.910 1.00 97.62 94 GLN A C 1
ATOM 719 O O . GLN A 1 94 ? -1.343 4.834 -2.163 1.00 97.62 94 GLN A O 1
ATOM 724 N N . ILE A 1 95 ? -3.552 5.113 -2.483 1.00 97.44 95 ILE A N 1
ATOM 725 C CA . ILE A 1 95 ? -3.894 5.475 -1.107 1.00 97.44 95 ILE A CA 1
ATOM 726 C C . ILE A 1 95 ? -5.078 4.611 -0.676 1.00 97.44 95 ILE A C 1
ATOM 728 O O . ILE A 1 95 ? -6.119 4.633 -1.331 1.00 97.44 95 ILE A O 1
ATOM 732 N N . HIS A 1 96 ? -4.911 3.856 0.409 1.00 97.94 96 HIS A N 1
ATOM 733 C CA . HIS A 1 96 ? -5.891 2.881 0.894 1.00 97.94 96 HIS A CA 1
ATOM 734 C C . HIS A 1 96 ? -6.163 3.066 2.383 1.00 97.94 96 HIS A C 1
ATOM 736 O O . HIS A 1 96 ? -5.235 3.075 3.191 1.00 97.94 96 HIS A O 1
ATOM 742 N N . GLU A 1 97 ? -7.439 3.168 2.750 1.00 97.25 97 GLU A N 1
ATOM 743 C CA . GLU A 1 97 ? -7.881 3.105 4.144 1.00 97.25 97 GLU A CA 1
ATOM 744 C C . GLU A 1 97 ? -7.784 1.658 4.650 1.00 97.25 97 GLU A C 1
ATOM 746 O O . GLU A 1 97 ? -8.292 0.734 4.017 1.00 97.25 97 GLU A O 1
ATOM 751 N N . VAL A 1 98 ? -7.137 1.465 5.799 1.00 97.19 98 VAL A N 1
ATOM 752 C CA . VAL A 1 98 ? -6.892 0.154 6.438 1.00 97.19 98 VAL A CA 1
ATOM 753 C C . VAL A 1 98 ? -7.390 0.115 7.890 1.00 97.19 98 VAL A C 1
ATOM 755 O O . VAL A 1 98 ? -7.001 -0.741 8.681 1.00 97.19 98 VAL A O 1
ATOM 758 N N . THR A 1 99 ? -8.251 1.064 8.259 1.00 96.38 99 THR A N 1
ATOM 759 C CA . THR A 1 99 ? -8.857 1.180 9.591 1.00 96.38 99 THR A CA 1
ATOM 760 C C . THR A 1 99 ? -9.647 -0.083 9.953 1.00 96.38 99 THR A C 1
ATOM 762 O O . THR A 1 99 ? -10.665 -0.379 9.331 1.00 96.38 99 THR A O 1
ATOM 765 N N . GLY A 1 100 ? -9.204 -0.801 10.990 1.00 91.12 100 GLY A N 1
ATOM 766 C CA . GLY A 1 100 ? -9.859 -2.022 11.478 1.00 91.12 100 GLY A CA 1
ATOM 767 C C . GLY A 1 100 ? -9.380 -3.335 10.842 1.00 91.12 100 GLY A C 1
ATOM 768 O O . GLY A 1 100 ? -10.017 -4.362 11.079 1.00 91.12 100 GLY A O 1
ATOM 769 N N . LEU A 1 101 ? -8.287 -3.307 10.065 1.00 90.25 101 LEU A N 1
ATOM 770 C CA . LEU A 1 101 ? -7.533 -4.498 9.641 1.00 90.25 101 LEU A CA 1
ATOM 771 C C . LEU A 1 101 ? -6.474 -4.902 10.677 1.00 90.25 101 LEU A C 1
ATOM 773 O O . LEU A 1 101 ? -5.959 -4.019 11.395 1.00 90.25 101 LEU A O 1
#

pLDDT: mean 79.98, std 20.61, range [32.66, 98.62]

Foldseek 3Di:
DDDDDDDDDDDDDDPPPPPPPPDPDDDDPDDDDDDDDPPDDVVRDDPDDDDDDDDDDDDDADPWDKDWDADVAKDWDDDPNHTWDIDGHRVDTDMGTPHPD

Sequence (101 aa):
MPSLSQFALHLACIFALALAGARPAHANDGEAHWIWSPAQTKNEIPVGECYFRKSFDIAGPVEGAQVQITADNEFELTVNGQPVAKGVDWRQMQIHEVTGL

Secondary structure (DSSP, 8-state):
----------------------PPP--SS--------TTPBTTBPPSS-----------S--S--EEEE--SS-EEEEETTEEEEEE--TTS-EEEE-TT-

Radius of gyration: 24.74 Å; chains: 1; bounding box: 85×51×36 Å